Protein AF-A0A5P2XKY6-F1 (afdb_monomer)

Solvent-accessible surface area (backbone atoms only — not comparable to full-atom values): 7888 Å² total; per-residue (Å²): 95,84,40,84,47,53,93,83,72,71,85,71,104,61,62,74,65,54,39,72,19,36,26,42,31,32,76,62,66,32,53,74,82,46,45,63,57,52,43,52,51,48,43,66,74,23,73,50,26,50,34,33,27,40,31,26,61,92,37,26,34,38,38,39,36,70,90,68,52,73,48,76,44,76,62,72,68,60,61,70,52,53,49,55,51,43,52,54,53,49,58,47,54,57,47,58,70,70,46,80,68,81,79,81,89,78,91,73,92,76,78,90,74,79,78,77,79,77,83,79,82,81,79,83,83,80,91,131

Organism: Streptomyces spectabilis (NCBI:txid68270)

Sequence (128 aa):
MLVCFDAECRGGAGEAWRECADVLYGSRPYGAAEVPVVAGRLLRRYPGCALVALRVRGGGRVAVERGGARRSDAGGGGVGALLAFAVAAHGRLVQEESGGVRGAAASGGGSCRIRRVRRSTSGAPADV

Nearest PDB structures (foldseek):
  6th2-assembly1_A  TM=5.492E-01  e=1.075E-01  Mycolicibacterium smegmatis MC2 155
  6mtz-assembly1_A  TM=6.783E-01  e=1.520E+00  Helicobacter pylori G27
  7m30-assembly1_D  TM=3.919E-01  e=2.261E+00  Human betaherpesvirus 5
  5n4a-assembly1_A  TM=3.369E-01  e=3.595E+00  Chlamydomonas reinhardtii

Mean predicted aligned error: 13.43 Å

Structure (mmCIF, N/CA/C/O backbone):
data_AF-A0A5P2XKY6-F1
#
_entry.id   AF-A0A5P2XKY6-F1
#
loop_
_atom_site.group_PDB
_atom_site.id
_atom_site.type_symbol
_atom_site.label_atom_id
_atom_site.label_alt_id
_atom_site.label_comp_id
_atom_site.label_asym_id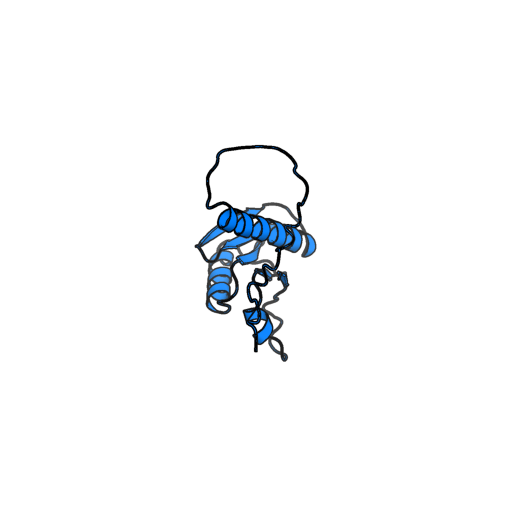
_atom_site.label_entity_id
_atom_site.label_seq_id
_atom_site.pdbx_PDB_ins_code
_atom_site.Cartn_x
_atom_site.Cartn_y
_atom_site.Cartn_z
_atom_site.occupancy
_atom_site.B_iso_or_equiv
_atom_site.auth_seq_id
_atom_site.auth_comp_id
_atom_site.auth_asym_id
_atom_site.auth_atom_id
_atom_site.pdbx_PDB_model_num
ATOM 1 N N . MET A 1 1 ? 0.922 10.954 8.614 1.00 66.81 1 MET A N 1
ATOM 2 C CA . MET A 1 1 ? 2.310 10.454 8.772 1.00 66.81 1 MET A CA 1
ATOM 3 C C . MET A 1 1 ? 2.574 9.362 7.735 1.00 66.81 1 MET A C 1
ATOM 5 O O . MET A 1 1 ? 1.728 8.490 7.586 1.00 66.81 1 MET A O 1
ATOM 9 N N . LEU A 1 2 ? 3.704 9.405 7.009 1.00 69.00 2 LEU A N 1
ATOM 10 C CA . LEU A 1 2 ? 4.111 8.329 6.088 1.00 69.00 2 LEU A CA 1
ATOM 11 C C . LEU A 1 2 ? 5.155 7.420 6.723 1.00 69.00 2 LEU A C 1
ATOM 13 O O . LEU A 1 2 ? 6.126 7.901 7.303 1.00 69.00 2 LEU A O 1
ATOM 17 N N . VAL A 1 3 ? 4.978 6.115 6.543 1.00 69.19 3 VAL A N 1
ATOM 18 C CA . VAL A 1 3 ? 5.761 5.101 7.239 1.00 69.19 3 VAL A CA 1
ATOM 19 C C . VAL A 1 3 ? 6.262 4.033 6.281 1.00 69.19 3 VAL A C 1
ATOM 21 O O . VAL A 1 3 ? 5.472 3.392 5.594 1.00 69.19 3 VAL A O 1
ATOM 24 N N . CYS A 1 4 ? 7.576 3.804 6.281 1.00 73.25 4 CYS A N 1
ATOM 25 C CA . CYS A 1 4 ? 8.157 2.645 5.612 1.00 73.25 4 CYS A CA 1
ATOM 26 C C . CYS A 1 4 ? 7.883 1.393 6.447 1.00 73.25 4 CYS A C 1
ATOM 28 O O . CYS A 1 4 ? 8.145 1.388 7.652 1.00 73.25 4 CYS A O 1
ATOM 30 N N . PHE A 1 5 ? 7.423 0.319 5.819 1.00 70.50 5 PHE A N 1
ATOM 31 C CA . PHE A 1 5 ? 7.420 -1.004 6.422 1.00 70.50 5 PHE A CA 1
ATOM 32 C C . PHE A 1 5 ? 8.109 -1.989 5.483 1.00 70.50 5 PHE A C 1
ATOM 34 O O . PHE A 1 5 ? 7.792 -2.081 4.299 1.00 70.50 5 PHE A O 1
ATOM 41 N N . ASP A 1 6 ? 9.032 -2.767 6.031 1.00 64.69 6 ASP A N 1
ATOM 42 C CA . ASP A 1 6 ? 9.544 -3.950 5.360 1.00 64.69 6 ASP A CA 1
ATOM 43 C C . ASP A 1 6 ? 9.046 -5.183 6.118 1.00 64.69 6 ASP A C 1
ATOM 45 O O . ASP A 1 6 ? 9.074 -5.217 7.353 1.00 64.69 6 ASP A O 1
ATOM 49 N N . ALA A 1 7 ? 8.508 -6.167 5.394 1.00 54.59 7 ALA A N 1
ATOM 50 C CA . ALA A 1 7 ? 7.935 -7.370 5.997 1.00 54.59 7 ALA A CA 1
ATOM 51 C C . ALA A 1 7 ? 8.997 -8.223 6.720 1.00 54.59 7 ALA A C 1
ATOM 53 O O . ALA A 1 7 ? 8.640 -9.046 7.565 1.00 54.59 7 ALA A O 1
ATOM 54 N N . GLU A 1 8 ? 10.281 -8.004 6.412 1.00 53.72 8 GLU A N 1
ATOM 55 C CA . GLU A 1 8 ? 11.429 -8.669 7.033 1.00 53.72 8 GLU A CA 1
ATOM 56 C C . GLU A 1 8 ? 11.917 -7.937 8.296 1.00 53.72 8 GLU A C 1
ATOM 58 O O . GLU A 1 8 ? 12.588 -8.540 9.131 1.00 53.72 8 GLU A O 1
ATOM 63 N N . CYS A 1 9 ? 11.484 -6.690 8.532 1.00 46.41 9 CYS A N 1
ATOM 64 C CA . CYS A 1 9 ? 11.644 -6.007 9.820 1.00 46.41 9 CYS A CA 1
ATOM 65 C C . CYS A 1 9 ? 10.626 -6.544 10.839 1.00 46.41 9 CYS A C 1
ATOM 67 O O . CYS A 1 9 ? 9.678 -5.856 11.237 1.00 46.41 9 CYS A O 1
ATOM 69 N N . ARG A 1 10 ? 10.812 -7.802 11.249 1.00 45.25 10 ARG A N 1
ATOM 70 C CA . ARG A 1 10 ? 10.149 -8.386 12.416 1.00 45.25 10 ARG A CA 1
ATOM 71 C C . ARG A 1 10 ? 10.883 -7.958 13.686 1.00 45.25 10 ARG A C 1
ATOM 73 O O . ARG A 1 10 ? 11.985 -8.423 13.942 1.00 45.25 10 ARG A O 1
ATOM 80 N N . GLY A 1 11 ? 10.203 -7.170 14.512 1.00 48.06 11 GLY A N 1
ATOM 81 C CA . GLY A 1 11 ? 10.479 -7.100 15.946 1.00 48.06 11 GLY A CA 1
ATOM 82 C C . GLY A 1 11 ? 11.391 -5.959 16.392 1.00 48.06 11 GLY A C 1
ATOM 83 O O . GLY A 1 11 ? 12.521 -5.816 15.944 1.00 48.06 11 GLY A O 1
ATOM 84 N N . GLY A 1 12 ? 10.879 -5.185 17.347 1.00 41.22 12 GLY A N 1
ATOM 85 C CA . GLY A 1 12 ? 11.644 -4.234 18.150 1.00 41.22 12 GLY A CA 1
ATOM 86 C C . GLY A 1 12 ? 10.810 -3.007 18.482 1.00 41.22 12 GLY A C 1
ATOM 87 O O . GLY A 1 12 ? 10.600 -2.198 17.589 1.00 41.22 12 GLY A O 1
ATOM 88 N N . ALA A 1 13 ? 10.306 -2.919 19.726 1.00 42.62 13 ALA A N 1
ATOM 89 C CA . ALA A 1 13 ? 9.684 -1.767 20.421 1.00 42.62 13 ALA A CA 1
ATOM 90 C C . ALA A 1 13 ? 8.770 -0.807 19.610 1.00 42.62 13 ALA A C 1
ATOM 92 O O . ALA A 1 13 ? 8.451 0.290 20.058 1.00 42.62 13 ALA A O 1
ATOM 93 N N . GLY A 1 14 ? 8.325 -1.213 18.422 1.00 51.69 14 GLY A N 1
ATOM 94 C CA . GLY A 1 14 ? 7.982 -0.296 17.344 1.00 51.69 14 GLY A CA 1
ATOM 95 C C . GLY A 1 14 ? 6.953 -0.863 16.367 1.00 51.69 14 GLY A C 1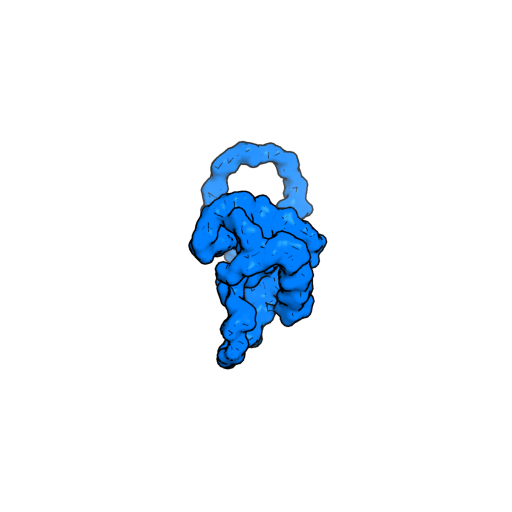
ATOM 96 O O . GLY A 1 14 ? 7.016 -0.628 15.164 1.00 51.69 14 GLY A O 1
ATOM 97 N N . GLU A 1 15 ? 6.003 -1.646 16.871 1.00 56.81 15 GLU A N 1
ATOM 98 C CA . GLU A 1 15 ? 4.768 -1.934 16.134 1.00 56.81 15 GLU A CA 1
ATOM 99 C C . GLU A 1 15 ? 3.629 -0.997 16.542 1.00 56.81 15 GLU A C 1
ATOM 101 O O . GLU A 1 15 ? 2.856 -0.609 15.672 1.00 56.81 15 GLU A O 1
ATOM 106 N N . ALA A 1 16 ? 3.583 -0.545 17.803 1.00 60.50 16 ALA A N 1
ATOM 107 C CA . ALA A 1 16 ? 2.530 0.347 18.301 1.00 60.50 16 ALA A CA 1
ATOM 108 C C . ALA A 1 16 ? 2.469 1.688 17.545 1.00 60.50 16 ALA A C 1
ATOM 110 O O . ALA A 1 16 ? 1.395 2.206 17.264 1.00 60.50 16 ALA A O 1
ATOM 111 N N . TRP A 1 17 ? 3.609 2.245 17.119 1.00 62.34 17 TRP A N 1
ATOM 112 C CA . TRP A 1 17 ? 3.601 3.495 16.343 1.00 62.34 17 TRP A CA 1
ATOM 113 C C . TRP A 1 17 ? 3.049 3.324 14.921 1.00 62.34 17 TRP A C 1
ATOM 115 O O . TRP A 1 17 ? 2.608 4.306 14.326 1.00 62.34 17 TRP A O 1
ATOM 125 N N . ARG A 1 18 ? 3.039 2.099 14.368 1.00 65.31 18 ARG A N 1
ATOM 126 C CA . ARG A 1 18 ? 2.449 1.825 13.045 1.00 65.31 18 ARG A CA 1
ATOM 127 C C . ARG A 1 18 ? 0.928 1.916 13.078 1.00 65.31 18 ARG A C 1
ATOM 129 O O . ARG A 1 18 ? 0.324 2.184 12.047 1.00 65.31 18 ARG A O 1
ATOM 136 N N . GLU A 1 19 ? 0.317 1.743 14.247 1.00 65.31 19 GLU A N 1
ATOM 137 C CA . GLU A 1 19 ? -1.122 1.942 14.435 1.00 65.31 19 GLU A CA 1
ATOM 138 C C . GLU A 1 19 ? -1.519 3.418 14.306 1.00 65.31 19 GLU A C 1
ATOM 140 O O . GLU A 1 19 ? -2.635 3.710 13.888 1.00 65.31 19 GLU A O 1
ATOM 145 N N . CYS A 1 20 ? -0.592 4.341 14.580 1.00 69.31 20 CYS A N 1
ATOM 146 C CA . CYS A 1 20 ? -0.788 5.784 14.426 1.00 69.31 20 CYS A CA 1
ATOM 147 C C . CYS A 1 20 ? -0.449 6.303 13.017 1.00 69.31 20 CYS A C 1
ATOM 149 O O . CYS A 1 20 ? -0.489 7.510 12.776 1.00 69.31 20 CYS A O 1
ATOM 151 N N . ALA A 1 21 ? -0.036 5.430 12.096 1.00 77.00 21 ALA A N 1
ATOM 152 C CA . ALA A 1 21 ? 0.365 5.834 10.757 1.00 77.00 21 ALA A CA 1
ATOM 153 C C . ALA A 1 21 ? -0.850 5.953 9.834 1.00 77.00 21 ALA A C 1
ATOM 155 O O . ALA A 1 21 ? -1.570 4.982 9.644 1.00 77.00 21 ALA A O 1
ATOM 156 N N . ASP A 1 22 ? -1.023 7.090 9.163 1.00 81.50 22 ASP A N 1
ATOM 157 C CA . ASP A 1 22 ? -2.067 7.227 8.134 1.00 81.50 22 ASP A CA 1
ATOM 158 C C . ASP A 1 22 ? -1.715 6.454 6.850 1.00 81.50 22 ASP A C 1
ATOM 160 O O . ASP A 1 22 ? -2.594 5.998 6.113 1.00 81.50 22 ASP A O 1
ATOM 164 N N . VAL A 1 23 ? -0.413 6.305 6.571 1.00 84.50 23 VAL A N 1
ATOM 165 C CA . VAL A 1 23 ? 0.106 5.706 5.338 1.00 84.50 23 VAL A CA 1
ATOM 166 C C . VAL A 1 23 ? 1.243 4.743 5.625 1.00 84.50 23 VAL A C 1
ATOM 168 O O . VAL A 1 23 ? 2.263 5.126 6.201 1.00 84.50 23 VAL A O 1
ATOM 171 N N . LEU A 1 24 ? 1.124 3.533 5.089 1.00 86.38 24 LEU A N 1
ATOM 172 C CA . LEU A 1 24 ? 2.187 2.535 5.067 1.00 86.38 24 LEU A CA 1
ATOM 173 C C . LEU A 1 24 ? 2.733 2.382 3.644 1.00 86.38 24 LEU A C 1
ATOM 175 O O . LEU A 1 24 ? 1.957 2.283 2.697 1.00 86.38 24 LEU A O 1
ATOM 179 N N . TYR A 1 25 ? 4.051 2.299 3.464 1.00 83.88 25 TYR A N 1
ATOM 180 C CA . TYR A 1 25 ? 4.657 1.965 2.175 1.00 83.88 25 TYR A CA 1
ATOM 181 C C . TYR A 1 25 ? 5.727 0.872 2.270 1.00 83.88 25 TYR A C 1
ATOM 183 O O . TYR A 1 25 ? 6.521 0.861 3.205 1.00 83.88 25 TYR A O 1
ATOM 191 N N . GLY A 1 26 ? 5.750 -0.042 1.294 1.00 83.62 26 GLY A N 1
ATOM 192 C CA . GLY A 1 26 ? 6.640 -1.208 1.278 1.00 83.62 26 GLY A CA 1
ATOM 193 C C . GLY A 1 26 ? 7.731 -1.155 0.206 1.00 83.62 26 GLY A C 1
ATOM 194 O O . GLY A 1 26 ? 7.430 -1.093 -0.986 1.00 83.62 26 GLY A O 1
ATOM 195 N N . SER A 1 27 ? 9.000 -1.234 0.618 1.00 76.00 27 SER A N 1
ATOM 196 C CA . SER A 1 27 ? 10.193 -1.169 -0.252 1.00 76.00 27 SER A CA 1
ATOM 197 C C . SER A 1 27 ? 10.407 -2.398 -1.139 1.00 76.00 27 SER A C 1
ATOM 199 O O . SER A 1 27 ? 10.993 -2.284 -2.226 1.00 76.00 27 SER A O 1
ATOM 201 N N . ARG A 1 28 ? 9.930 -3.564 -0.694 1.00 84.06 28 ARG A N 1
ATOM 202 C CA . ARG A 1 28 ? 10.030 -4.832 -1.421 1.00 84.06 28 ARG A CA 1
ATOM 203 C C . ARG A 1 28 ? 9.029 -4.892 -2.590 1.00 84.06 28 ARG A C 1
ATOM 205 O O . ARG A 1 28 ? 7.876 -4.499 -2.419 1.00 84.06 28 ARG A O 1
ATOM 212 N N . PRO A 1 29 ? 9.432 -5.384 -3.777 1.00 86.06 29 PRO A N 1
ATOM 213 C CA . PRO A 1 29 ? 8.507 -5.614 -4.885 1.00 86.06 29 PRO A CA 1
ATOM 214 C C . PRO A 1 29 ? 7.660 -6.881 -4.676 1.00 86.06 29 PRO A C 1
ATOM 216 O O . PRO A 1 29 ? 8.195 -7.950 -4.378 1.00 86.06 29 PRO A O 1
ATOM 219 N N . TYR A 1 30 ? 6.352 -6.765 -4.906 1.00 87.81 30 TYR A N 1
ATOM 220 C CA . TYR A 1 30 ? 5.356 -7.843 -4.822 1.00 87.81 30 TYR A CA 1
ATOM 221 C C . TYR A 1 30 ? 4.813 -8.208 -6.206 1.00 87.81 30 TYR A C 1
ATOM 223 O O . TYR A 1 30 ? 4.773 -7.360 -7.097 1.00 87.81 30 TYR A O 1
ATOM 231 N N . GLY A 1 31 ? 4.358 -9.444 -6.417 1.00 89.12 31 GLY A N 1
ATOM 232 C CA . GLY A 1 31 ? 3.619 -9.788 -7.631 1.00 89.12 31 GLY A CA 1
ATOM 233 C C . GLY A 1 31 ? 2.309 -8.999 -7.732 1.00 89.12 31 GLY A C 1
ATOM 234 O O . GLY A 1 31 ? 1.662 -8.727 -6.722 1.00 89.12 31 GLY A O 1
ATOM 235 N N . ALA A 1 32 ? 1.882 -8.644 -8.948 1.00 86.69 32 ALA A N 1
ATOM 236 C CA . ALA A 1 32 ? 0.672 -7.839 -9.164 1.00 86.69 32 ALA A CA 1
ATOM 237 C C . ALA A 1 32 ? -0.592 -8.461 -8.535 1.00 86.69 32 ALA A C 1
ATOM 239 O O . ALA A 1 32 ? -1.418 -7.749 -7.967 1.00 86.69 32 ALA A O 1
ATOM 240 N N . ALA A 1 33 ? -0.708 -9.792 -8.576 1.00 88.00 33 ALA A N 1
ATOM 241 C CA . ALA A 1 33 ? -1.801 -10.531 -7.944 1.00 88.00 33 ALA A CA 1
ATOM 242 C C . ALA A 1 33 ? -1.710 -10.554 -6.404 1.00 88.00 33 ALA A C 1
ATOM 244 O O . ALA A 1 33 ? -2.729 -10.651 -5.722 1.00 88.00 33 ALA A O 1
ATOM 245 N N . GLU A 1 34 ? -0.506 -10.431 -5.841 1.00 89.75 34 GLU A N 1
ATOM 246 C CA . GLU A 1 34 ? -0.264 -10.477 -4.394 1.00 89.75 34 GLU A CA 1
ATOM 247 C C . GLU A 1 34 ? -0.522 -9.126 -3.721 1.00 89.75 34 GLU A C 1
ATOM 249 O O . GLU A 1 34 ? -1.010 -9.079 -2.591 1.00 89.75 34 GLU A O 1
ATOM 254 N N . VAL A 1 35 ? -0.235 -8.025 -4.423 1.00 89.38 35 VAL A N 1
ATOM 255 C CA . VAL A 1 35 ? -0.432 -6.638 -3.967 1.00 89.38 35 VAL A CA 1
ATOM 256 C C . VAL A 1 35 ? -1.768 -6.420 -3.244 1.00 89.38 35 VAL A C 1
ATOM 258 O O . VAL A 1 35 ? -1.737 -5.945 -2.107 1.00 89.38 35 VAL A O 1
ATOM 261 N N . PRO A 1 36 ? -2.941 -6.768 -3.812 1.00 87.88 36 PRO A N 1
ATOM 262 C CA . PRO A 1 36 ? -4.209 -6.532 -3.126 1.00 87.88 36 PRO A CA 1
ATOM 263 C C . PRO A 1 36 ? -4.392 -7.380 -1.868 1.00 87.88 36 PRO A C 1
ATOM 265 O O . PRO A 1 36 ? -4.998 -6.920 -0.900 1.00 87.88 36 PRO A O 1
ATOM 268 N N . VAL A 1 37 ? -3.855 -8.601 -1.855 1.00 90.19 37 VAL A N 1
ATOM 269 C CA . VAL A 1 37 ? -3.930 -9.496 -0.696 1.00 90.19 37 VAL A CA 1
ATOM 270 C C . VAL A 1 37 ? -3.070 -8.950 0.441 1.00 90.19 37 VAL A C 1
ATOM 272 O O . VAL A 1 37 ? -3.529 -8.876 1.582 1.00 90.19 37 VAL A O 1
ATOM 275 N N . VAL A 1 38 ? -1.842 -8.529 0.131 1.00 90.06 38 VAL A N 1
ATOM 276 C CA . VAL A 1 38 ? -0.903 -7.949 1.099 1.00 90.06 38 VAL A CA 1
ATOM 277 C C . VAL A 1 38 ? -1.436 -6.625 1.639 1.00 90.06 38 VAL A C 1
ATOM 279 O O . VAL A 1 38 ? -1.536 -6.465 2.854 1.00 90.06 38 VAL A O 1
ATOM 282 N N . ALA A 1 39 ? -1.858 -5.711 0.762 1.00 89.81 39 ALA A N 1
ATOM 283 C CA . ALA A 1 39 ? -2.424 -4.429 1.170 1.00 89.81 39 ALA A CA 1
ATOM 284 C C . ALA A 1 39 ? -3.674 -4.606 2.045 1.00 89.81 39 ALA A C 1
ATOM 286 O O . ALA A 1 39 ? -3.774 -3.997 3.107 1.00 89.81 39 ALA A O 1
ATOM 287 N N . GLY A 1 40 ? -4.588 -5.507 1.665 1.00 90.12 40 GLY A N 1
ATOM 288 C CA . GLY A 1 40 ? -5.779 -5.800 2.461 1.00 90.12 40 GLY A CA 1
ATOM 289 C C . GLY A 1 40 ? -5.451 -6.382 3.839 1.00 90.12 40 GLY A C 1
ATOM 290 O O . GLY A 1 40 ? -6.091 -6.026 4.826 1.00 90.12 40 GLY A O 1
ATOM 291 N N . ARG A 1 41 ? -4.437 -7.251 3.943 1.00 90.19 41 ARG A N 1
ATOM 292 C CA . ARG A 1 41 ? -3.965 -7.767 5.240 1.00 90.19 41 ARG A CA 1
ATOM 293 C C . ARG A 1 41 ? -3.387 -6.655 6.115 1.00 90.19 41 ARG A C 1
ATOM 295 O O . ARG A 1 41 ? -3.676 -6.632 7.306 1.00 90.19 41 ARG A O 1
ATOM 302 N N . LEU A 1 42 ? -2.614 -5.738 5.539 1.00 86.94 42 LEU A N 1
ATOM 303 C CA . LEU A 1 42 ? -2.002 -4.626 6.268 1.00 86.94 42 LEU A CA 1
ATOM 304 C C . LEU A 1 42 ? -3.038 -3.618 6.764 1.00 86.94 42 LEU A C 1
ATOM 306 O O . LEU A 1 42 ? -2.994 -3.251 7.929 1.00 86.94 42 LEU A O 1
ATOM 310 N N . LEU A 1 43 ? -4.014 -3.249 5.932 1.00 88.12 43 LEU A N 1
ATOM 311 C CA . LEU A 1 43 ? -5.114 -2.363 6.334 1.00 88.12 43 LEU A CA 1
ATOM 312 C C . LEU A 1 43 ? -5.970 -2.971 7.456 1.00 88.12 43 LEU A C 1
ATOM 314 O O . LEU A 1 43 ? -6.463 -2.253 8.325 1.00 88.12 43 LEU A O 1
ATOM 318 N N . ARG A 1 44 ? -6.139 -4.301 7.470 1.00 88.00 44 ARG A N 1
ATOM 319 C C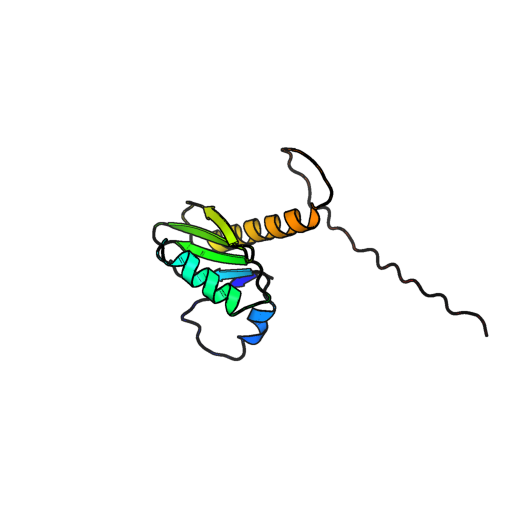A . ARG A 1 44 ? -6.809 -4.996 8.581 1.00 88.00 44 ARG A CA 1
ATOM 320 C C . ARG A 1 44 ? -5.953 -5.051 9.843 1.00 88.00 44 ARG A C 1
ATOM 322 O O . ARG A 1 44 ? -6.497 -4.925 10.930 1.00 88.00 44 ARG A O 1
ATOM 329 N N . ARG A 1 45 ? -4.639 -5.246 9.698 1.00 85.62 45 ARG A N 1
ATOM 330 C CA . ARG A 1 45 ? -3.699 -5.315 10.825 1.00 85.62 45 ARG A CA 1
ATOM 331 C C . ARG A 1 45 ? -3.468 -3.952 11.479 1.00 85.62 45 ARG A C 1
ATOM 333 O O . ARG A 1 45 ? -3.269 -3.909 12.683 1.00 85.62 45 ARG A O 1
ATOM 340 N N . TYR A 1 46 ? -3.500 -2.873 10.702 1.00 83.44 46 TYR A N 1
ATOM 341 C CA . TYR A 1 46 ? -3.241 -1.512 11.163 1.00 83.44 46 TYR A CA 1
ATOM 342 C C . TYR A 1 46 ? -4.470 -0.631 10.876 1.00 83.44 46 TYR A C 1
ATOM 344 O O . TYR A 1 46 ? -4.592 -0.062 9.787 1.00 83.44 46 TYR A O 1
ATOM 352 N N . PRO A 1 47 ? -5.436 -0.554 11.813 1.00 79.12 47 PRO A N 1
ATOM 353 C CA . PRO A 1 47 ? -6.726 0.088 11.571 1.00 79.12 47 PRO A CA 1
ATOM 354 C C . PRO A 1 47 ? -6.648 1.611 11.403 1.00 79.12 47 PRO A C 1
ATOM 356 O O . PRO A 1 47 ? -7.507 2.168 10.724 1.00 79.12 47 PRO A O 1
ATOM 359 N N . GLY A 1 48 ? -5.621 2.265 11.958 1.00 82.00 48 GLY A N 1
ATOM 360 C CA . GLY A 1 48 ? -5.369 3.697 11.763 1.00 82.00 48 GLY A CA 1
ATOM 361 C C . GLY A 1 48 ? -4.850 4.061 10.368 1.00 82.00 48 GLY A C 1
ATOM 362 O O . GLY A 1 48 ? -4.859 5.230 9.998 1.00 82.00 48 GLY A O 1
ATOM 363 N N . CYS A 1 49 ? -4.449 3.076 9.556 1.00 86.06 49 CYS A N 1
ATOM 364 C CA . CYS A 1 49 ? -3.968 3.329 8.204 1.00 86.06 49 CYS A CA 1
ATOM 365 C C . CYS A 1 49 ? -5.128 3.513 7.218 1.00 86.06 49 CYS A C 1
ATOM 367 O O . CYS A 1 49 ? -5.968 2.621 7.037 1.00 86.06 49 CYS A O 1
ATOM 369 N N . ALA A 1 50 ? -5.112 4.643 6.514 1.00 86.69 50 ALA A N 1
ATOM 370 C CA . ALA A 1 50 ? -6.027 4.954 5.421 1.00 86.69 50 ALA A CA 1
ATOM 371 C C . ALA A 1 50 ? -5.511 4.439 4.065 1.00 86.69 50 ALA A C 1
ATOM 373 O O . ALA A 1 50 ? -6.308 4.159 3.167 1.00 86.69 50 ALA A O 1
ATOM 374 N N . LEU A 1 51 ? -4.188 4.291 3.914 1.00 89.75 51 LEU A N 1
ATOM 375 C CA . LEU A 1 51 ? -3.545 3.965 2.639 1.00 89.75 51 LEU A CA 1
ATOM 376 C C . LEU A 1 51 ? -2.338 3.030 2.803 1.00 89.75 51 LEU A C 1
ATOM 378 O O . LEU A 1 51 ? -1.509 3.207 3.696 1.00 89.75 51 LEU A O 1
ATOM 382 N N . VAL A 1 52 ? -2.192 2.079 1.878 1.00 91.50 52 VAL A N 1
ATOM 383 C CA . VAL A 1 52 ? -0.989 1.247 1.734 1.00 91.50 52 VAL A CA 1
ATOM 384 C C . VAL A 1 52 ? -0.432 1.371 0.319 1.00 91.50 52 VAL A C 1
ATOM 386 O O . VAL A 1 52 ? -1.144 1.095 -0.643 1.00 91.50 52 VAL A O 1
ATOM 389 N N . ALA A 1 53 ? 0.844 1.732 0.178 1.00 91.88 53 ALA A N 1
ATOM 390 C CA . ALA A 1 53 ? 1.551 1.809 -1.099 1.00 91.88 53 ALA A CA 1
ATOM 391 C C . ALA A 1 53 ? 2.603 0.696 -1.238 1.00 91.88 53 ALA A C 1
ATOM 393 O O . ALA A 1 53 ? 3.471 0.521 -0.389 1.00 91.88 53 ALA A O 1
ATOM 394 N N . LEU A 1 54 ? 2.564 -0.054 -2.333 1.00 90.81 54 LEU A N 1
ATOM 395 C CA . LEU A 1 54 ? 3.433 -1.201 -2.590 1.00 90.81 54 LEU A CA 1
ATOM 396 C C . LEU A 1 54 ? 4.129 -1.063 -3.939 1.00 90.81 54 LEU A C 1
ATOM 398 O O . LEU A 1 54 ? 3.571 -0.515 -4.890 1.00 90.81 54 LEU A O 1
ATOM 402 N N . ARG A 1 55 ? 5.336 -1.620 -4.047 1.00 90.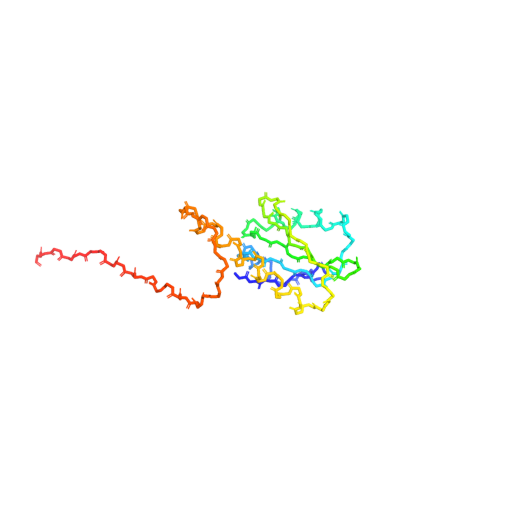69 55 ARG A N 1
ATOM 403 C CA . ARG A 1 55 ? 5.995 -1.818 -5.343 1.00 90.69 55 ARG A CA 1
ATOM 404 C C . ARG A 1 55 ? 5.503 -3.103 -5.987 1.00 90.69 55 ARG A C 1
ATOM 406 O O . ARG A 1 55 ? 5.329 -4.118 -5.316 1.00 90.69 55 ARG A O 1
ATOM 413 N N . VAL A 1 56 ? 5.346 -3.061 -7.300 1.00 90.19 56 VAL A N 1
ATOM 414 C CA . VAL A 1 56 ? 4.994 -4.201 -8.139 1.00 90.19 56 VAL A CA 1
ATOM 415 C C . VAL A 1 56 ? 6.248 -4.707 -8.838 1.00 90.19 56 VAL A C 1
ATOM 417 O O . VAL A 1 56 ? 7.058 -3.939 -9.367 1.00 90.19 56 VAL A O 1
ATOM 420 N N . ARG A 1 57 ? 6.421 -6.024 -8.851 1.00 87.12 57 ARG A N 1
ATOM 421 C CA . ARG A 1 57 ? 7.448 -6.701 -9.638 1.00 87.12 57 ARG A CA 1
ATOM 422 C C . ARG A 1 57 ? 7.193 -6.393 -11.116 1.00 87.12 57 ARG A C 1
ATOM 424 O O . ARG A 1 57 ? 6.086 -6.597 -11.597 1.00 87.12 57 ARG A O 1
ATOM 431 N N . GLY A 1 58 ? 8.194 -5.850 -11.805 1.00 82.06 58 GLY A N 1
ATOM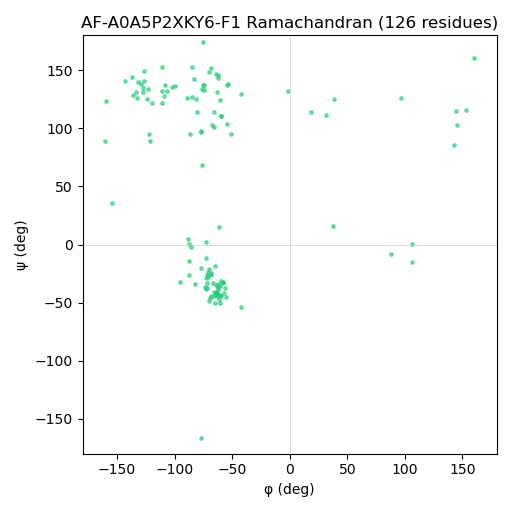 432 C CA . GLY A 1 58 ? 8.025 -5.265 -13.145 1.00 82.06 58 GLY A CA 1
ATOM 433 C C . GLY A 1 58 ? 8.065 -3.734 -13.173 1.00 82.06 58 GLY A C 1
ATOM 434 O O . GLY A 1 58 ? 7.979 -3.150 -14.242 1.00 82.06 58 GLY A O 1
ATOM 435 N N . GLY A 1 59 ? 8.249 -3.078 -12.020 1.00 80.69 59 GLY A N 1
ATOM 436 C CA . GLY A 1 59 ? 8.622 -1.661 -11.943 1.00 80.69 59 GLY A CA 1
ATOM 437 C C . GLY A 1 59 ? 7.499 -0.720 -11.521 1.00 80.69 59 GLY A C 1
ATOM 438 O O . GLY A 1 59 ? 7.798 0.391 -11.102 1.00 80.69 59 GLY A O 1
ATOM 439 N N . GLY A 1 60 ? 6.244 -1.171 -11.547 1.00 87.38 60 GLY A N 1
ATOM 440 C CA . GLY A 1 60 ? 5.094 -0.363 -11.148 1.00 87.38 60 GLY A CA 1
ATOM 441 C C . GLY A 1 60 ? 4.947 -0.177 -9.637 1.00 87.38 60 GLY A C 1
ATOM 442 O O . GLY A 1 60 ? 5.655 -0.771 -8.819 1.00 87.38 60 GLY A O 1
ATOM 443 N N . ARG A 1 61 ? 3.982 0.653 -9.253 1.00 90.56 61 ARG A N 1
ATOM 444 C CA . ARG A 1 61 ? 3.605 0.958 -7.869 1.00 90.56 61 ARG A CA 1
ATOM 445 C C . ARG A 1 61 ? 2.089 0.985 -7.759 1.00 90.56 61 ARG A C 1
ATOM 447 O O . ARG A 1 61 ? 1.413 1.411 -8.689 1.00 90.56 61 ARG A O 1
ATOM 454 N N . VAL A 1 62 ? 1.555 0.525 -6.635 1.00 91.62 62 VAL A N 1
ATOM 455 C CA . VAL A 1 62 ? 0.110 0.494 -6.382 1.00 91.62 62 VAL A CA 1
ATOM 456 C C . VAL A 1 62 ? -0.170 1.038 -4.995 1.00 91.62 62 VAL A C 1
ATOM 458 O O . VAL A 1 62 ? 0.457 0.612 -4.032 1.00 91.62 62 VAL A O 1
ATOM 461 N N . ALA A 1 63 ? -1.120 1.961 -4.894 1.00 91.81 63 ALA A N 1
ATOM 462 C CA . ALA A 1 63 ? -1.692 2.419 -3.640 1.00 91.81 63 ALA A CA 1
ATOM 463 C C . ALA A 1 63 ? -3.100 1.846 -3.503 1.00 91.81 63 ALA A C 1
ATOM 465 O O . ALA A 1 63 ? -3.897 1.898 -4.443 1.00 91.81 63 ALA A O 1
ATOM 466 N N . VAL A 1 64 ? -3.389 1.293 -2.333 1.00 92.44 64 VAL A N 1
ATOM 467 C CA . VAL A 1 64 ? -4.690 0.738 -1.975 1.00 92.44 64 VAL A CA 1
ATOM 468 C C . VAL A 1 64 ? -5.212 1.507 -0.775 1.00 92.44 64 VAL A C 1
ATOM 470 O O . VAL A 1 64 ? -4.565 1.564 0.272 1.00 92.44 64 VAL A O 1
ATOM 473 N N . GLU A 1 65 ? -6.377 2.105 -0.957 1.00 90.94 65 GLU A N 1
ATOM 474 C CA . GLU A 1 65 ? -7.100 2.850 0.065 1.00 90.94 65 GLU A CA 1
ATOM 475 C C . GLU A 1 65 ? -7.944 1.889 0.914 1.00 90.94 65 GLU A C 1
ATOM 477 O O . GLU A 1 65 ? -8.397 0.842 0.436 1.00 90.94 65 GLU A O 1
ATOM 482 N N . ARG A 1 66 ? -8.210 2.253 2.172 1.00 86.00 66 ARG A N 1
ATOM 483 C CA . ARG A 1 66 ? -9.075 1.474 3.074 1.00 86.00 66 ARG A CA 1
ATOM 484 C C . ARG A 1 66 ? -10.490 1.281 2.517 1.00 86.00 66 ARG A C 1
ATOM 486 O O . ARG A 1 66 ? -11.076 0.222 2.719 1.00 86.00 66 ARG A O 1
ATOM 493 N N . GLY A 1 67 ? -10.994 2.254 1.756 1.00 82.50 67 GLY A N 1
ATOM 494 C CA . GLY A 1 67 ? -12.269 2.173 1.030 1.00 82.50 67 GLY A CA 1
ATOM 495 C C . GLY A 1 67 ? -12.257 1.249 -0.196 1.00 82.50 67 GLY A C 1
ATOM 496 O O . GLY A 1 67 ? -13.257 1.155 -0.899 1.00 82.50 67 GLY A O 1
ATOM 497 N N . GLY A 1 68 ? -11.139 0.575 -0.488 1.00 78.62 68 GLY A N 1
ATOM 498 C CA . GLY A 1 68 ? -11.012 -0.374 -1.597 1.00 78.62 68 GLY A CA 1
ATOM 499 C C . GLY A 1 68 ? -10.599 0.248 -2.932 1.00 78.62 68 GLY A C 1
ATOM 500 O O . GLY A 1 68 ? -10.272 -0.497 -3.860 1.00 78.62 68 GLY A O 1
ATOM 501 N N . ALA A 1 69 ? -10.548 1.581 -3.029 1.00 84.00 69 ALA A N 1
ATOM 502 C CA . ALA A 1 69 ? -10.034 2.277 -4.202 1.00 84.00 69 ALA A CA 1
ATOM 503 C C . ALA A 1 69 ? -8.548 1.956 -4.429 1.00 84.00 69 ALA A C 1
ATOM 505 O O . ALA A 1 69 ? -7.764 1.782 -3.490 1.00 84.00 69 ALA A O 1
ATOM 506 N N . ARG A 1 70 ? -8.165 1.840 -5.704 1.00 86.50 70 ARG A N 1
ATOM 507 C CA . ARG A 1 70 ? -6.808 1.468 -6.113 1.00 86.50 70 ARG A CA 1
ATOM 508 C C . ARG A 1 70 ? -6.274 2.448 -7.131 1.00 86.50 70 ARG A C 1
ATOM 510 O O . ARG A 1 70 ? -6.967 2.818 -8.075 1.00 86.50 70 ARG A O 1
ATOM 517 N N . ARG A 1 71 ? -5.009 2.811 -6.966 1.00 85.75 71 ARG A N 1
ATOM 518 C CA . ARG A 1 71 ? -4.270 3.658 -7.899 1.00 85.75 71 ARG A CA 1
ATOM 519 C C . ARG A 1 71 ? -2.989 2.946 -8.265 1.00 85.75 71 ARG A C 1
ATOM 521 O O . ARG A 1 71 ? -2.317 2.423 -7.383 1.00 85.75 71 ARG A O 1
ATOM 528 N N . SER A 1 72 ? -2.661 2.935 -9.547 1.00 87.25 72 SER A N 1
ATOM 529 C CA . SER A 1 72 ? -1.452 2.290 -10.045 1.00 87.25 72 SER A CA 1
ATOM 530 C C . SER A 1 72 ? -0.657 3.282 -10.874 1.00 87.25 72 SER A C 1
ATOM 532 O O . SER A 1 72 ? -1.237 4.064 -11.622 1.00 87.25 72 SER A O 1
ATOM 534 N N . ASP A 1 73 ? 0.658 3.235 -10.735 1.00 85.69 73 ASP A N 1
ATOM 535 C CA . ASP A 1 73 ? 1.607 3.962 -11.564 1.00 85.69 73 ASP A CA 1
ATOM 536 C C . ASP A 1 73 ? 2.574 2.957 -12.196 1.00 85.69 73 ASP A C 1
ATOM 538 O O . ASP A 1 73 ? 3.080 2.059 -11.520 1.00 85.69 73 ASP A O 1
ATOM 542 N N . ALA A 1 74 ? 2.817 3.095 -13.498 1.00 80.81 74 ALA A N 1
ATOM 543 C CA . ALA A 1 74 ? 3.750 2.244 -14.235 1.00 80.81 74 ALA A CA 1
ATOM 544 C C . ALA A 1 74 ? 5.201 2.751 -14.151 1.00 80.81 74 ALA A C 1
ATOM 546 O O . ALA A 1 74 ? 6.104 2.125 -14.702 1.00 80.81 74 ALA A O 1
ATOM 547 N N . GLY A 1 75 ? 5.444 3.880 -13.478 1.00 70.69 75 GLY A N 1
ATOM 548 C CA . GLY A 1 75 ? 6.762 4.488 -13.408 1.00 70.69 75 GLY A CA 1
ATOM 549 C C . GLY A 1 75 ? 7.786 3.590 -12.716 1.00 70.69 75 GLY A C 1
ATOM 550 O O . GLY A 1 75 ? 7.577 3.142 -11.587 1.00 70.69 75 GLY A O 1
ATOM 551 N N . GLY A 1 76 ? 8.953 3.424 -13.336 1.00 66.75 76 GLY A N 1
ATOM 552 C CA . GLY A 1 76 ? 10.120 2.816 -12.700 1.00 66.75 76 GLY A CA 1
ATOM 553 C C . GLY A 1 76 ? 10.705 3.704 -11.595 1.00 66.75 76 GLY A C 1
ATOM 554 O O . GLY A 1 76 ? 10.568 4.926 -11.618 1.00 66.75 76 GLY A O 1
ATOM 555 N N . GLY A 1 77 ? 11.348 3.094 -10.598 1.00 69.12 77 GLY A N 1
ATOM 556 C CA . GLY A 1 77 ? 12.041 3.839 -9.548 1.00 69.12 77 GLY A CA 1
ATOM 557 C C . GLY A 1 77 ? 12.304 3.048 -8.269 1.00 69.12 77 GLY A C 1
ATOM 558 O O . GLY A 1 77 ? 11.695 2.006 -7.998 1.00 69.12 77 GLY A O 1
ATOM 559 N N . GLY A 1 78 ? 13.254 3.553 -7.483 1.00 74.56 78 GLY A N 1
ATOM 560 C CA . GLY A 1 78 ? 13.578 3.043 -6.153 1.00 74.56 78 GLY A CA 1
ATOM 561 C C . GLY A 1 78 ? 12.564 3.469 -5.086 1.00 74.56 78 GLY A C 1
ATOM 562 O O . GLY A 1 78 ? 11.485 3.985 -5.379 1.00 74.56 78 GLY A O 1
ATOM 563 N N . VAL A 1 79 ? 12.931 3.284 -3.819 1.00 75.50 79 VAL A N 1
ATOM 564 C CA . VAL A 1 79 ? 12.078 3.602 -2.659 1.00 75.50 79 VAL A CA 1
ATOM 565 C C . VAL A 1 79 ? 11.654 5.079 -2.630 1.00 75.50 79 VAL A C 1
ATOM 567 O O . VAL A 1 79 ? 10.518 5.374 -2.274 1.00 75.50 79 VAL A O 1
ATOM 570 N N . GLY A 1 80 ? 12.498 6.007 -3.096 1.00 79.31 80 GLY A N 1
ATOM 571 C CA . GLY A 1 80 ? 12.141 7.431 -3.182 1.00 79.31 80 GLY A CA 1
ATOM 572 C C . GLY A 1 80 ? 10.958 7.716 -4.117 1.00 79.31 80 GLY A C 1
ATOM 573 O O . GLY A 1 80 ? 10.098 8.535 -3.804 1.00 79.31 80 GLY A O 1
ATOM 574 N N . ALA A 1 81 ? 10.851 6.982 -5.226 1.00 84.62 81 ALA A N 1
ATOM 575 C CA . ALA A 1 81 ? 9.734 7.121 -6.155 1.00 84.62 81 ALA A CA 1
ATOM 576 C C . ALA A 1 81 ? 8.438 6.543 -5.553 1.00 84.62 81 ALA A C 1
ATOM 578 O O . ALA A 1 81 ? 7.357 7.116 -5.704 1.00 84.62 81 ALA A O 1
ATOM 579 N N . LEU A 1 82 ? 8.540 5.431 -4.817 1.00 84.31 82 LEU A N 1
ATOM 580 C CA . LEU A 1 82 ? 7.424 4.889 -4.040 1.00 84.31 82 LEU A CA 1
ATOM 581 C C . LEU A 1 82 ? 6.940 5.882 -2.979 1.00 84.31 82 LEU A C 1
ATOM 583 O O . LEU A 1 82 ? 5.735 6.070 -2.842 1.00 84.31 82 LEU A O 1
ATOM 587 N N . LEU A 1 83 ? 7.861 6.533 -2.268 1.00 83.44 83 LEU A N 1
ATOM 588 C CA . LEU A 1 83 ? 7.523 7.537 -1.267 1.00 83.44 83 LEU A CA 1
ATOM 589 C C . LEU A 1 83 ? 6.769 8.712 -1.899 1.0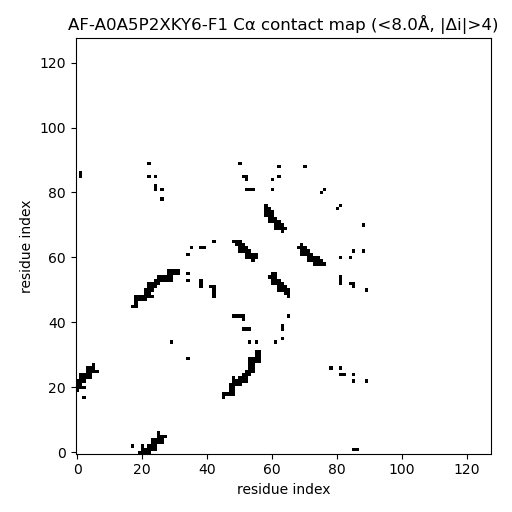0 83.44 83 LEU A C 1
ATOM 591 O O . LEU A 1 83 ? 5.686 9.053 -1.434 1.00 83.44 83 LEU A O 1
ATOM 595 N N . ALA A 1 84 ? 7.290 9.288 -2.986 1.00 86.12 84 ALA A N 1
ATOM 596 C CA . ALA A 1 84 ? 6.624 10.383 -3.694 1.00 86.12 84 ALA A CA 1
ATOM 597 C C . ALA A 1 84 ? 5.211 9.992 -4.165 1.00 86.12 84 ALA A C 1
ATOM 599 O O . ALA A 1 84 ? 4.259 10.756 -4.005 1.00 86.12 84 ALA A O 1
ATOM 600 N N . PHE A 1 85 ? 5.060 8.769 -4.678 1.00 88.12 85 PHE A N 1
ATOM 601 C CA . PHE A 1 85 ? 3.767 8.214 -5.071 1.00 88.12 85 PHE A CA 1
ATOM 602 C C . PHE A 1 85 ? 2.807 8.057 -3.878 1.00 88.12 85 PHE A C 1
ATOM 604 O O . PHE A 1 85 ? 1.646 8.451 -3.972 1.00 88.12 85 PHE A O 1
ATOM 611 N N . ALA A 1 86 ? 3.287 7.551 -2.739 1.00 87.31 86 ALA A N 1
ATOM 612 C CA . ALA A 1 86 ? 2.493 7.418 -1.519 1.00 87.31 86 ALA A CA 1
ATOM 613 C C . ALA A 1 86 ? 2.039 8.784 -0.971 1.00 87.31 86 ALA A C 1
ATOM 615 O O . ALA A 1 86 ? 0.878 8.934 -0.592 1.00 87.31 86 ALA A O 1
ATOM 616 N N . VAL A 1 87 ? 2.919 9.797 -0.989 1.00 85.81 87 VAL A N 1
ATOM 617 C CA . VAL A 1 87 ? 2.584 11.177 -0.586 1.00 85.81 87 VAL A CA 1
ATOM 618 C C . VAL A 1 87 ? 1.497 11.748 -1.491 1.00 85.81 87 VAL A C 1
ATOM 620 O O . VAL A 1 87 ? 0.516 12.301 -0.997 1.00 85.81 87 VAL A O 1
ATOM 623 N N . ALA A 1 88 ? 1.641 11.593 -2.809 1.00 88.00 88 ALA A N 1
ATOM 624 C CA . ALA A 1 88 ? 0.667 12.094 -3.773 1.00 88.00 88 ALA A CA 1
ATOM 625 C C . ALA A 1 88 ? -0.702 11.409 -3.623 1.00 88.00 88 ALA A C 1
ATOM 627 O O . ALA A 1 88 ? -1.735 12.082 -3.652 1.00 88.00 88 ALA A O 1
ATOM 628 N N . ALA A 1 89 ? -0.719 10.087 -3.422 1.00 87.81 89 ALA A N 1
ATOM 629 C CA . ALA A 1 89 ? -1.947 9.327 -3.205 1.00 87.81 89 ALA A CA 1
ATOM 630 C C . ALA A 1 89 ? -2.656 9.749 -1.907 1.00 87.81 89 ALA A C 1
ATOM 632 O O . ALA A 1 89 ? -3.862 9.990 -1.916 1.00 87.81 89 ALA A O 1
ATOM 633 N N . HIS A 1 90 ? -1.907 9.933 -0.818 1.00 85.38 90 HIS A N 1
ATOM 634 C CA . HIS A 1 90 ? -2.459 10.421 0.445 1.00 85.38 90 HIS A CA 1
ATOM 635 C C . HIS A 1 90 ? -2.981 11.861 0.344 1.00 85.38 90 HIS A C 1
ATOM 637 O O . HIS A 1 90 ? -4.080 12.155 0.804 1.00 85.38 90 HIS A O 1
ATOM 643 N N . GLY A 1 91 ? -2.236 12.765 -0.302 1.00 84.25 91 GLY A N 1
ATOM 644 C CA . GLY A 1 91 ? -2.673 14.149 -0.504 1.00 84.25 91 GLY A CA 1
ATOM 645 C C . GLY A 1 91 ? -3.978 14.259 -1.299 1.00 84.25 91 GLY A C 1
ATOM 646 O O . GLY A 1 91 ? -4.769 15.166 -1.059 1.00 84.25 91 GLY A O 1
ATOM 647 N N . ARG A 1 92 ? -4.239 13.322 -2.219 1.00 84.81 92 ARG A N 1
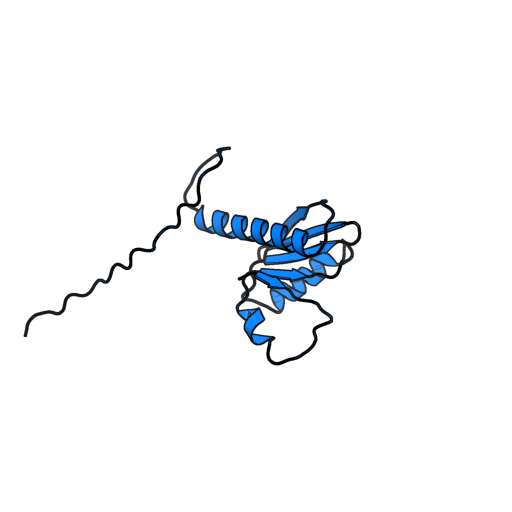ATOM 648 C CA . ARG A 1 92 ? -5.531 13.215 -2.914 1.00 84.81 92 ARG A CA 1
ATOM 649 C C . ARG A 1 92 ? -6.639 12.741 -1.981 1.00 84.81 92 ARG A C 1
ATOM 651 O O . ARG A 1 92 ? -7.673 13.388 -1.945 1.00 84.81 92 ARG A O 1
ATOM 658 N N . LEU A 1 93 ? -6.406 11.678 -1.211 1.00 83.12 93 LEU A N 1
ATOM 659 C CA . LEU A 1 93 ? -7.388 11.146 -0.261 1.00 83.12 93 LEU A CA 1
ATOM 660 C C . LEU A 1 93 ? -7.869 12.224 0.726 1.00 83.12 93 LEU A C 1
ATOM 662 O O . LEU A 1 93 ? -9.069 12.423 0.885 1.00 83.12 93 LEU A O 1
ATOM 666 N N . VAL A 1 94 ? -6.941 13.006 1.286 1.00 82.38 94 VAL A N 1
ATOM 667 C CA . VAL A 1 94 ? -7.265 14.112 2.208 1.00 82.38 94 VAL A CA 1
ATOM 668 C C . VAL A 1 94 ? -8.074 15.227 1.527 1.00 82.38 94 VAL A C 1
ATOM 670 O O . VAL A 1 94 ? -8.940 15.843 2.153 1.00 82.38 94 VAL A O 1
ATOM 673 N N . GLN A 1 95 ? -7.810 15.506 0.246 1.00 79.81 95 GLN A N 1
ATOM 674 C CA . GLN A 1 95 ? -8.569 16.503 -0.514 1.00 79.81 95 GLN A CA 1
ATOM 675 C C . GLN A 1 95 ? -9.975 16.023 -0.881 1.00 79.81 95 GLN A C 1
ATOM 677 O O . GLN A 1 95 ? -10.894 16.833 -0.842 1.00 79.81 95 GLN A O 1
ATOM 682 N N . GLU A 1 96 ? -10.158 14.739 -1.190 1.00 76.06 96 GLU A N 1
ATOM 683 C CA . GLU A 1 96 ? -11.478 14.153 -1.460 1.00 76.06 96 GLU A CA 1
ATOM 684 C C . GLU A 1 96 ? -12.354 14.171 -0.195 1.00 76.06 96 GLU A C 1
ATOM 686 O O . GLU A 1 96 ? -13.516 14.563 -0.266 1.00 76.06 96 GLU A O 1
ATOM 691 N N . GLU A 1 97 ? -11.788 13.861 0.980 1.00 68.12 97 GLU A N 1
ATOM 692 C CA . GLU A 1 97 ? -12.496 14.007 2.265 1.00 68.12 97 GLU A CA 1
ATOM 693 C C . GLU A 1 97 ? -12.863 15.465 2.571 1.00 68.12 97 GLU A C 1
ATOM 695 O O . GLU A 1 97 ? -13.965 15.761 3.030 1.00 68.12 97 GLU A O 1
ATOM 700 N N . SER A 1 98 ? -11.955 16.402 2.286 1.00 60.59 98 SER A N 1
ATOM 701 C CA . SER A 1 98 ? -12.193 17.832 2.530 1.00 60.59 98 SER A CA 1
ATOM 702 C C . SER A 1 98 ? -13.113 18.481 1.483 1.00 60.59 98 SER A C 1
ATOM 704 O O . SER A 1 98 ? -13.670 19.552 1.728 1.00 60.59 98 SER A O 1
ATOM 706 N N . GLY A 1 99 ? -13.247 17.857 0.310 1.00 53.59 99 GLY A N 1
ATOM 707 C CA . GLY A 1 99 ? -13.953 18.350 -0.874 1.00 53.59 99 GLY A CA 1
ATOM 708 C C . GLY A 1 99 ? -15.442 18.004 -0.926 1.00 53.59 99 GLY A C 1
ATOM 709 O O . GLY A 1 99 ? -16.112 18.367 -1.890 1.00 53.59 99 GLY A O 1
ATOM 710 N N . GLY A 1 100 ? -15.992 17.379 0.123 1.00 45.00 100 GLY A N 1
ATOM 711 C CA . GLY A 1 100 ? -17.423 17.083 0.302 1.00 45.00 100 GLY A CA 1
ATOM 712 C C . GLY A 1 100 ? -18.364 18.300 0.366 1.00 45.00 100 GLY A C 1
ATOM 713 O O . GLY A 1 100 ? -19.525 18.164 0.745 1.00 45.00 100 GLY A O 1
ATOM 714 N N . VAL A 1 101 ? -17.903 19.488 -0.035 1.00 42.34 101 VAL A N 1
ATOM 715 C CA . VAL A 1 101 ? -18.739 20.621 -0.436 1.00 42.34 101 VAL A CA 1
ATOM 716 C C . VAL A 1 101 ? -18.358 21.002 -1.869 1.00 42.34 101 VAL A C 1
ATOM 718 O O . VAL A 1 101 ? -17.420 21.755 -2.087 1.00 42.34 101 VAL A O 1
ATOM 721 N N . ARG A 1 102 ? -19.129 20.449 -2.817 1.00 41.59 102 ARG A N 1
ATOM 722 C CA . ARG A 1 102 ? -19.399 20.898 -4.200 1.00 41.59 102 ARG A CA 1
ATOM 723 C C . ARG A 1 102 ? -18.244 21.515 -5.011 1.00 41.59 102 ARG A C 1
ATOM 725 O O . ARG A 1 102 ? -17.834 22.641 -4.760 1.00 41.59 102 ARG A O 1
ATOM 732 N N . GLY A 1 103 ? -18.003 20.931 -6.187 1.00 34.03 103 GLY A N 1
ATOM 733 C CA . GLY A 1 103 ? -17.830 21.744 -7.397 1.00 34.03 103 GLY A CA 1
ATOM 734 C C . GLY A 1 103 ? -16.808 21.236 -8.405 1.00 34.03 103 GLY A C 1
ATOM 735 O O . GLY A 1 103 ? -15.616 21.208 -8.139 1.00 34.03 103 GLY A O 1
ATOM 736 N N . ALA A 1 104 ? -17.339 20.878 -9.572 1.00 38.16 104 ALA A N 1
ATOM 737 C CA . ALA A 1 104 ? -16.758 20.913 -10.910 1.00 38.16 104 ALA A CA 1
ATOM 738 C C . ALA A 1 104 ? -15.320 21.457 -11.088 1.00 38.16 104 ALA A C 1
ATOM 740 O O . ALA A 1 104 ? -14.998 22.568 -10.687 1.00 38.16 104 ALA A O 1
ATOM 741 N N . ALA A 1 105 ? -14.535 20.671 -11.835 1.00 46.06 105 ALA A N 1
ATOM 742 C CA . ALA A 1 105 ? -13.526 21.069 -12.819 1.00 46.06 105 ALA A CA 1
ATOM 743 C C . ALA A 1 105 ? -12.753 22.386 -12.598 1.00 46.06 105 ALA A C 1
ATOM 745 O O . ALA A 1 105 ? -13.263 23.461 -12.890 1.00 46.06 105 ALA A O 1
ATOM 746 N N . ALA A 1 106 ? -11.450 22.282 -12.315 1.00 35.88 106 ALA A N 1
ATOM 747 C CA . ALA A 1 106 ? -10.468 23.189 -12.910 1.00 35.88 106 ALA A CA 1
ATOM 748 C C . ALA A 1 106 ? -9.052 22.601 -12.867 1.00 35.88 106 ALA A C 1
ATOM 750 O O . ALA A 1 106 ? -8.503 22.283 -11.815 1.00 35.88 106 ALA A O 1
ATOM 751 N N . SER A 1 107 ? -8.465 22.514 -14.058 1.00 51.94 107 SER A N 1
ATOM 752 C CA . SER A 1 107 ? -7.031 22.650 -14.285 1.00 51.94 107 SER A CA 1
ATOM 753 C C . SER A 1 107 ? -6.544 23.979 -13.694 1.00 51.94 107 SER A C 1
ATOM 755 O O . SER A 1 107 ? -7.204 25.001 -13.873 1.00 51.94 107 SER A O 1
ATOM 757 N N . GLY A 1 108 ? -5.397 23.987 -13.017 1.00 34.91 108 GLY A N 1
ATOM 758 C CA . GLY A 1 108 ? -4.762 25.229 -12.576 1.00 34.91 108 GLY A CA 1
ATOM 759 C C . GLY A 1 108 ? -3.892 25.038 -11.344 1.00 34.91 108 GLY A C 1
ATOM 760 O O . GLY A 1 108 ? -4.386 24.708 -10.270 1.00 34.91 108 GLY A O 1
ATOM 761 N N . GLY A 1 109 ? -2.584 25.253 -11.500 1.00 45.75 109 GLY A N 1
ATOM 762 C CA . GLY A 1 109 ? -1.652 25.320 -10.381 1.00 45.75 109 GLY A CA 1
ATOM 763 C C . GLY A 1 109 ? -2.110 26.342 -9.338 1.00 45.75 109 GLY A C 1
ATOM 764 O O . GLY A 1 109 ? -2.570 27.431 -9.673 1.00 45.75 109 GLY A O 1
ATOM 765 N N . GLY A 1 110 ? -1.993 25.989 -8.061 1.00 30.81 110 GLY A N 1
ATOM 766 C CA . GLY A 1 110 ? -2.519 26.818 -6.986 1.00 30.81 110 GLY A CA 1
ATOM 767 C C . GLY A 1 110 ? -1.880 26.502 -5.646 1.00 30.81 110 GLY A C 1
ATOM 768 O O . GLY A 1 110 ? -2.368 25.659 -4.908 1.00 30.81 110 GLY A O 1
ATOM 769 N N . SER A 1 111 ? -0.770 27.193 -5.381 1.00 37.09 111 SER A N 1
ATOM 770 C CA . SER A 1 111 ? -0.295 27.686 -4.081 1.00 37.09 111 SER A CA 1
ATOM 771 C C . SER A 1 111 ? -0.900 27.044 -2.818 1.00 37.09 111 SER A C 1
ATOM 773 O O . SER A 1 111 ? -2.061 27.271 -2.470 1.00 37.09 111 SER A O 1
ATOM 775 N N . CYS A 1 112 ? -0.052 26.328 -2.070 1.00 32.69 112 CYS A N 1
ATOM 776 C CA . CYS A 1 112 ? -0.293 25.881 -0.700 1.00 3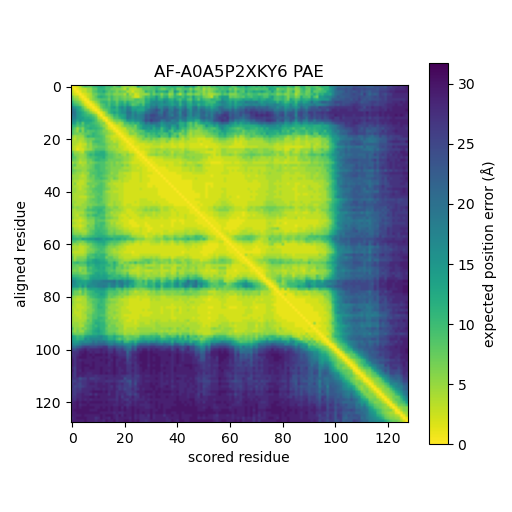2.69 112 CYS A CA 1
ATOM 777 C C . CYS A 1 112 ? -0.746 27.042 0.203 1.00 32.69 112 CYS A C 1
ATOM 779 O O . CYS A 1 112 ? 0.078 27.743 0.792 1.00 32.69 112 CYS A O 1
ATOM 781 N N . ARG A 1 113 ? -2.057 27.222 0.389 1.00 40.00 113 ARG A N 1
ATOM 782 C CA . ARG A 1 113 ? -2.583 28.026 1.496 1.00 40.00 113 ARG A CA 1
ATOM 783 C C . ARG A 1 113 ? -2.727 27.134 2.717 1.00 40.00 113 ARG A C 1
ATOM 785 O O . ARG A 1 113 ? -3.734 26.457 2.904 1.00 40.00 113 ARG A O 1
ATOM 792 N N . ILE A 1 114 ? -1.693 27.160 3.552 1.00 38.44 114 ILE A N 1
ATOM 793 C CA . ILE A 1 114 ? -1.723 26.654 4.924 1.00 38.44 114 ILE A CA 1
ATOM 794 C C . ILE A 1 114 ? -2.887 27.358 5.639 1.00 38.44 114 ILE A C 1
ATOM 796 O O . ILE A 1 114 ? -2.798 28.539 5.982 1.00 38.44 114 ILE A O 1
ATOM 800 N N . ARG A 1 115 ? -4.007 26.653 5.842 1.00 38.12 115 ARG A N 1
ATOM 801 C CA . ARG A 1 115 ? -5.080 27.112 6.730 1.00 38.12 115 ARG A CA 1
ATOM 802 C C . ARG A 1 115 ? -4.522 27.113 8.153 1.00 38.12 115 ARG A C 1
ATOM 804 O O . ARG A 1 115 ? -4.446 26.071 8.795 1.00 38.12 115 ARG A O 1
ATOM 811 N N . ARG A 1 116 ? -4.139 28.292 8.658 1.00 40.28 116 ARG A N 1
ATOM 812 C CA . ARG A 1 116 ? -4.041 28.514 10.105 1.00 40.28 116 ARG A CA 1
ATOM 813 C C . ARG A 1 116 ? -5.424 28.261 10.695 1.00 40.28 116 ARG A C 1
ATOM 815 O O . ARG A 1 116 ? -6.351 29.034 10.457 1.00 40.28 116 ARG A O 1
ATOM 822 N N . VAL A 1 117 ? -5.553 27.183 11.457 1.00 39.22 117 VAL A N 1
ATOM 823 C CA . VAL A 1 117 ? -6.691 26.957 12.346 1.00 39.22 117 VAL A CA 1
ATOM 824 C C . VAL A 1 117 ? -6.717 28.116 13.343 1.00 39.22 117 VAL A C 1
ATOM 826 O O . VAL A 1 117 ? -5.823 28.249 14.179 1.00 39.22 117 VAL A O 1
ATOM 829 N N . ARG A 1 118 ? -7.718 28.996 13.228 1.00 40.34 118 ARG A N 1
ATOM 830 C CA . ARG A 1 118 ? -8.049 29.948 14.290 1.00 40.34 118 ARG A CA 1
ATOM 831 C C . ARG A 1 118 ? -8.544 29.126 15.481 1.00 40.34 118 ARG A C 1
ATOM 833 O O . ARG A 1 118 ? -9.596 28.502 15.391 1.00 40.34 118 ARG A O 1
ATOM 840 N N . ARG A 1 119 ? -7.801 29.123 16.592 1.00 40.44 119 ARG A N 1
ATOM 841 C CA . ARG A 1 119 ? -8.384 28.793 17.898 1.00 40.44 119 ARG A CA 1
ATOM 842 C C . ARG A 1 119 ? -9.357 29.915 18.246 1.00 40.44 119 ARG A C 1
ATOM 844 O O . ARG A 1 119 ? -8.926 30.995 18.634 1.00 40.44 119 ARG A O 1
ATOM 851 N N . SER A 1 120 ? -10.652 29.665 18.089 1.00 39.72 120 SER A N 1
ATOM 852 C CA . SER A 1 120 ? -11.671 30.411 18.823 1.00 39.72 120 SER A CA 1
ATOM 853 C C . SER A 1 120 ? -11.696 29.860 20.244 1.00 39.72 120 SER A C 1
ATOM 855 O O . SER A 1 120 ? -12.294 28.818 20.498 1.00 39.72 120 SER A O 1
ATOM 857 N N . THR A 1 121 ? -11.005 30.521 21.169 1.00 44.56 121 THR A N 1
ATOM 858 C CA . THR A 1 121 ? -11.259 30.344 22.600 1.00 44.56 121 THR A CA 1
ATOM 859 C C . THR A 1 121 ? -12.523 31.126 22.935 1.00 44.56 121 THR A C 1
ATOM 861 O O . THR A 1 121 ? -12.495 32.346 23.075 1.00 44.56 121 THR A O 1
ATOM 864 N N . SER A 1 122 ? -13.642 30.410 22.975 1.00 47.28 122 SER A N 1
ATOM 865 C CA . SER A 1 122 ? -14.843 30.830 23.694 1.00 47.28 122 SER A CA 1
ATOM 866 C C . SER A 1 122 ? -14.595 30.642 25.192 1.00 47.28 122 SER A C 1
ATOM 868 O O . SER A 1 122 ? -14.039 29.613 25.577 1.00 47.28 122 SER A O 1
ATOM 870 N N . GLY A 1 123 ? -15.001 31.610 26.016 1.00 39.59 123 GLY A N 1
ATOM 871 C CA . GLY A 1 123 ? -15.039 31.463 27.473 1.00 39.59 123 GLY A CA 1
ATOM 872 C C . GLY A 1 123 ? -14.638 32.726 28.225 1.00 39.59 123 GLY A C 1
ATOM 873 O O . GLY A 1 123 ? -13.480 32.885 28.592 1.00 39.59 123 GLY A O 1
ATOM 874 N N . ALA A 1 124 ? -15.605 33.613 28.452 1.00 52.81 124 ALA A N 1
ATOM 875 C CA . ALA A 1 124 ? -15.514 34.678 29.445 1.00 52.81 124 ALA A CA 1
ATOM 876 C C . ALA A 1 124 ? -15.423 34.092 30.868 1.00 52.81 124 ALA A C 1
ATOM 878 O O . ALA A 1 124 ? -16.091 33.092 31.135 1.00 52.81 124 ALA A O 1
ATOM 8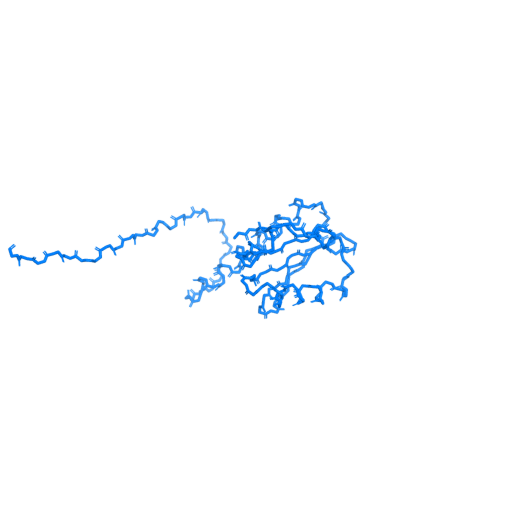79 N N . PRO A 1 125 ? -14.699 34.718 31.807 1.00 46.41 125 PRO A N 1
ATOM 880 C CA . PRO A 1 125 ? -15.034 34.618 33.217 1.00 46.41 125 PRO A CA 1
ATOM 881 C C . PRO A 1 125 ? -16.024 35.729 33.587 1.00 46.41 125 PRO A C 1
ATOM 883 O O . PRO A 1 125 ? -15.798 36.907 33.309 1.00 46.41 125 PRO A O 1
ATOM 886 N N . ALA A 1 126 ? -17.144 35.314 34.174 1.00 47.94 126 ALA A N 1
ATOM 887 C CA . ALA A 1 126 ? -18.088 36.188 34.843 1.00 47.94 126 ALA A CA 1
ATOM 888 C C . ALA A 1 126 ? -17.485 36.734 36.149 1.00 47.94 126 ALA A C 1
ATOM 890 O O . ALA A 1 126 ? -16.686 36.070 36.807 1.00 47.94 126 ALA A O 1
ATOM 891 N N . ASP A 1 127 ? -17.916 37.950 36.450 1.00 49.09 127 ASP A N 1
ATOM 892 C CA . ASP A 1 127 ? -17.828 38.727 37.684 1.00 49.09 127 ASP A CA 1
ATOM 893 C C . ASP A 1 127 ? -18.115 37.910 38.964 1.00 49.09 127 ASP A C 1
ATOM 895 O O . ASP A 1 127 ? -19.140 37.227 39.011 1.00 49.09 127 ASP A O 1
ATOM 899 N N . VAL A 1 128 ? -17.214 38.000 39.959 1.00 48.84 128 VAL A N 1
ATOM 900 C CA . VAL A 1 128 ? -17.448 38.124 41.422 1.00 48.84 128 VAL A CA 1
ATOM 901 C C . VAL A 1 128 ? -16.220 38.796 42.036 1.00 48.84 128 VAL A C 1
ATOM 903 O O . VAL A 1 128 ? -15.094 38.336 41.730 1.00 48.84 128 VAL A O 1
#

pLDDT: mean 70.55, std 19.41, range [30.81, 92.44]

Radius of gyration: 18.87 Å; Cα contacts (8 Å, |Δi|>4): 155; chains: 1; bounding box: 33×49×56 Å

Foldseek 3Di:
DEEEDEPVPPDDPPPVVLLQDQEYEYQDADAPVCVVVVFVVSCVVRVNHQKYKYHHDQAKIWIAGPVGDIDIDNHHDGPVVSVVVRVVVVVVVVCVVVVVPDDDDDDDDDDDDPPPPDPPDDDDDDDD

Secondary structure (DSSP, 8-state):
-EEEE-TT---SS-SHHHHT-SEEEEEEEE-TTTHHHHHHHHHHH-TT-SEEEEEETTS-EEEEETTS-EEEE-----HHHHHHHHHHHHHHHHHHHHT-S----------------------PPP--